Protein AF-A0A1C4YFS5-F1 (afdb_monomer)

pLDDT: mean 84.4, std 16.67, range [35.09, 98.31]

Foldseek 3Di:
DPDPCDDPFWHNPCCCGDTDGPQADADEDAQELADPDQDPPDPSRGYNDTDGQDPCCCVVPVVVVCVVSRHPHYHYHHNDSVPHPCSPPDD

Structure (mmCIF, N/CA/C/O backbone):
data_AF-A0A1C4YFS5-F1
#
_entry.id   AF-A0A1C4YFS5-F1
#
loop_
_atom_site.group_PDB
_atom_site.id
_atom_site.type_symbol
_atom_site.label_atom_id
_atom_site.label_alt_id
_atom_site.label_comp_id
_atom_site.label_asym_id
_atom_site.label_entity_id
_atom_site.label_seq_id
_atom_site.pdbx_PDB_ins_code
_atom_site.Cartn_x
_atom_site.Cartn_y
_atom_site.Cartn_z
_atom_site.occupancy
_atom_site.B_iso_or_equiv
_atom_site.auth_seq_id
_atom_site.auth_comp_id
_atom_site.auth_asym_id
_atom_site.auth_atom_id
_atom_site.pdbx_PDB_model_num
ATOM 1 N N . MET A 1 1 ? -33.833 -15.188 -4.311 1.00 40.00 1 MET A N 1
ATOM 2 C CA . MET A 1 1 ? -33.745 -14.516 -2.993 1.00 40.00 1 MET A CA 1
ATOM 3 C C . MET A 1 1 ? -32.690 -13.422 -3.062 1.00 40.00 1 MET A C 1
ATOM 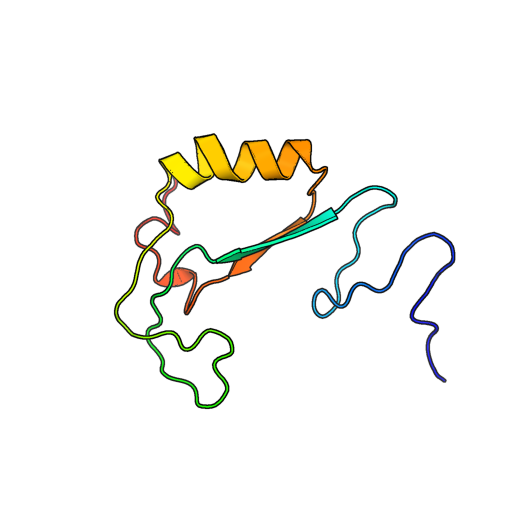5 O O . MET A 1 1 ? -31.506 -13.720 -2.959 1.00 40.00 1 MET A O 1
ATOM 9 N N . SER A 1 2 ? -33.104 -12.174 -3.294 1.00 35.09 2 SER A N 1
ATOM 10 C CA . SER A 1 2 ? -32.203 -11.020 -3.208 1.00 35.09 2 SER A CA 1
ATOM 11 C C . SER A 1 2 ? -31.846 -10.813 -1.736 1.00 35.09 2 SER A C 1
ATOM 13 O O . SER A 1 2 ? -32.689 -10.387 -0.947 1.00 35.09 2 SER A O 1
ATOM 15 N N . LYS A 1 3 ? -30.643 -11.230 -1.321 1.00 42.41 3 LYS A N 1
ATOM 16 C CA . LYS A 1 3 ? -30.149 -10.936 0.028 1.00 42.41 3 LYS A CA 1
ATOM 17 C C . LYS A 1 3 ? -30.026 -9.417 0.138 1.00 42.41 3 LYS A C 1
ATOM 19 O O . LYS A 1 3 ? -29.309 -8.811 -0.655 1.00 42.41 3 LYS A O 1
ATOM 24 N N . ARG A 1 4 ? -30.752 -8.814 1.087 1.00 43.19 4 ARG A N 1
ATOM 25 C CA . ARG A 1 4 ? -30.667 -7.379 1.389 1.00 43.19 4 ARG A CA 1
ATOM 26 C C . ARG A 1 4 ? -29.202 -7.021 1.628 1.00 43.19 4 ARG A C 1
ATOM 28 O O . ARG A 1 4 ? -28.569 -7.540 2.539 1.00 43.19 4 ARG A O 1
ATOM 35 N N . LEU A 1 5 ? -28.692 -6.143 0.775 1.00 49.03 5 LEU A N 1
ATOM 36 C CA . LEU A 1 5 ? -27.354 -5.569 0.854 1.00 49.03 5 LEU A CA 1
ATOM 37 C C . LEU A 1 5 ? -27.213 -4.617 2.066 1.00 49.03 5 LEU A C 1
ATOM 39 O O . LEU A 1 5 ? -26.115 -4.308 2.501 1.00 49.03 5 LEU A O 1
ATOM 43 N N . VAL A 1 6 ? -28.317 -4.208 2.686 1.00 49.91 6 VAL A N 1
ATOM 44 C CA . VAL A 1 6 ? -28.320 -3.316 3.848 1.00 49.91 6 VAL A CA 1
ATOM 45 C C . VAL A 1 6 ? -28.940 -4.055 5.029 1.00 49.91 6 VAL A C 1
ATOM 47 O O . VAL A 1 6 ? -30.115 -4.427 4.978 1.00 49.91 6 VAL A O 1
ATOM 50 N N . VAL A 1 7 ? -28.144 -4.281 6.072 1.00 55.50 7 VAL A N 1
ATOM 51 C CA . VAL A 1 7 ? -28.643 -4.591 7.419 1.00 55.50 7 VAL A CA 1
ATOM 52 C C . VAL A 1 7 ? -28.622 -3.262 8.168 1.00 55.50 7 VAL A C 1
ATOM 54 O O . VAL A 1 7 ? -27.672 -2.508 7.99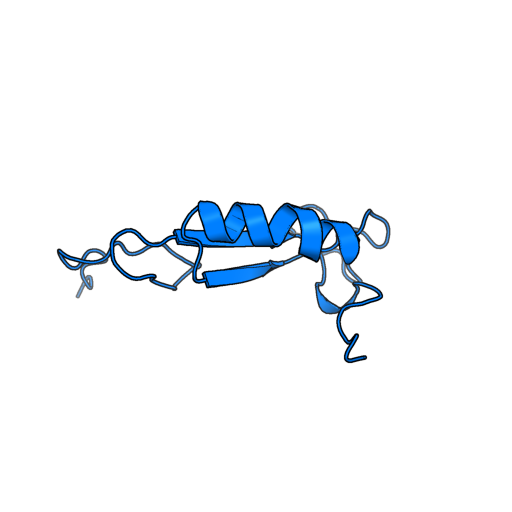6 1.00 55.50 7 VAL A O 1
ATOM 57 N N . GLU A 1 8 ? -29.656 -2.939 8.942 1.00 54.62 8 GLU A N 1
ATOM 58 C CA . GLU A 1 8 ? -29.931 -1.590 9.489 1.00 54.62 8 GLU A CA 1
ATOM 59 C C . GLU A 1 8 ? -28.786 -0.938 10.293 1.00 54.62 8 GLU A C 1
ATOM 61 O O . GLU A 1 8 ? -28.836 0.256 10.560 1.00 54.62 8 GLU A O 1
ATOM 66 N N . THR A 1 9 ? -27.733 -1.686 10.627 1.00 58.97 9 THR A N 1
ATOM 67 C CA . THR A 1 9 ? -26.545 -1.207 11.346 1.00 58.97 9 THR A CA 1
ATOM 68 C C . THR A 1 9 ? -25.258 -1.169 10.509 1.00 58.97 9 THR A C 1
ATOM 70 O O . THR A 1 9 ? -24.265 -0.636 10.985 1.00 58.97 9 THR A O 1
ATOM 73 N N . HIS A 1 10 ? -25.231 -1.734 9.291 1.00 57.88 10 HIS A N 1
ATOM 74 C CA . HIS A 1 10 ? -24.024 -1.845 8.457 1.00 57.88 10 HIS A CA 1
ATOM 75 C C . HIS A 1 10 ? -24.351 -1.758 6.954 1.00 57.88 10 HIS A C 1
ATOM 77 O O . HIS A 1 10 ? -25.127 -2.550 6.410 1.00 57.88 10 HIS A O 1
ATOM 83 N N . ALA A 1 11 ? -23.704 -0.828 6.246 1.00 54.38 11 ALA A N 1
ATOM 84 C CA . ALA A 1 11 ? -23.832 -0.694 4.796 1.00 54.38 11 ALA A CA 1
ATOM 85 C C . ALA A 1 11 ? -23.003 -1.760 4.058 1.00 54.38 11 ALA A C 1
ATOM 87 O O . ALA A 1 11 ? -21.813 -1.934 4.342 1.00 54.38 11 ALA A O 1
ATOM 88 N N . SER A 1 12 ? -23.574 -2.415 3.036 1.00 52.53 12 SER A N 1
ATOM 89 C CA . SER A 1 12 ? -22.787 -3.145 2.033 1.00 52.53 12 SER A CA 1
ATOM 90 C C . SER A 1 12 ? -21.914 -2.167 1.259 1.00 52.53 12 SER A C 1
ATOM 92 O O . SER A 1 12 ? -22.256 -1.686 0.177 1.00 52.53 12 SER A O 1
ATOM 94 N N . SER A 1 13 ? -20.744 -1.882 1.795 1.00 52.72 13 SER A N 1
ATOM 95 C CA . SER A 1 13 ? -19.686 -1.303 1.002 1.00 52.72 13 SER A CA 1
ATOM 96 C C . SER A 1 13 ? -19.075 -2.471 0.244 1.00 52.72 13 SER A C 1
ATOM 98 O O . SER A 1 13 ? -18.395 -3.323 0.811 1.00 52.72 13 SER A O 1
ATOM 100 N N . CYS A 1 14 ? -19.333 -2.577 -1.053 1.00 54.88 14 CYS A N 1
ATOM 101 C CA . CYS A 1 14 ? -18.546 -3.478 -1.881 1.00 54.88 14 CYS A CA 1
ATOM 102 C C . CYS A 1 14 ? -17.047 -3.132 -1.599 1.00 54.88 14 CYS A C 1
ATOM 104 O O . CYS A 1 14 ? -16.631 -2.056 -2.002 1.00 54.88 14 CYS A O 1
ATOM 106 N N . TYR A 1 15 ? -16.281 -3.944 -0.800 1.00 59.22 15 TYR A N 1
ATOM 107 C CA . TYR A 1 15 ? -14.772 -3.996 -0.683 1.00 59.22 15 TYR A CA 1
ATOM 108 C C . TYR A 1 15 ? -14.244 -3.472 -1.970 1.00 59.22 15 TYR A C 1
ATOM 110 O O . TYR A 1 15 ? -13.427 -2.567 -1.957 1.00 59.22 15 TYR A O 1
ATOM 118 N N . PHE A 1 16 ? -14.612 -4.117 -3.067 1.00 61.41 16 PHE A N 1
ATOM 119 C CA . PHE A 1 16 ? -15.573 -5.225 -3.409 1.00 61.41 16 PHE A CA 1
ATOM 120 C C . PHE A 1 16 ? -15.898 -6.509 -2.488 1.00 61.41 16 PHE A C 1
ATOM 122 O O . PHE A 1 16 ? -15.397 -7.585 -2.778 1.00 61.41 16 PHE A O 1
ATOM 129 N N . ARG A 1 17 ? -16.760 -6.440 -1.419 1.00 67.12 17 ARG A N 1
ATOM 130 C CA . ARG A 1 17 ? -17.196 -7.339 -0.266 1.00 67.12 17 ARG A CA 1
ATOM 131 C C . ARG A 1 17 ? -16.806 -7.157 1.265 1.00 67.12 17 ARG A C 1
ATOM 133 O O . ARG A 1 17 ? -17.134 -8.068 2.019 1.00 67.12 17 ARG A O 1
ATOM 140 N N . THR A 1 18 ? -16.149 -6.094 1.785 1.00 69.00 18 THR A N 1
ATOM 141 C CA . THR A 1 18 ? -15.882 -5.977 3.254 1.00 69.00 18 THR A CA 1
ATOM 142 C C . THR A 1 18 ? -16.748 -4.946 3.872 1.00 69.00 18 THR A C 1
ATOM 144 O O . THR A 1 18 ? -16.871 -3.851 3.332 1.00 69.00 18 THR A O 1
ATOM 147 N N . SER A 1 19 ? -17.145 -5.255 5.092 1.00 76.19 19 SER A N 1
ATOM 148 C CA . SER A 1 19 ? -17.702 -4.294 6.015 1.00 76.19 19 SER A CA 1
ATOM 149 C C . SER A 1 19 ? -16.647 -3.800 7.009 1.00 76.19 19 SER A C 1
ATOM 151 O O . SER A 1 19 ? -15.566 -4.382 7.171 1.00 76.19 19 SER A O 1
ATOM 153 N N . VAL A 1 20 ? -16.996 -2.689 7.635 1.00 80.50 20 VAL A N 1
ATOM 154 C CA . VAL A 1 20 ? -16.389 -2.107 8.833 1.00 80.50 20 VAL A CA 1
ATOM 155 C C . VAL A 1 20 ? -17.536 -1.785 9.783 1.00 80.50 20 VAL A C 1
ATOM 157 O O . VAL A 1 20 ? -18.673 -1.686 9.308 1.00 80.50 20 VAL A O 1
ATOM 160 N N . ASP A 1 21 ? -17.246 -1.647 11.070 1.00 82.06 21 ASP A N 1
ATOM 16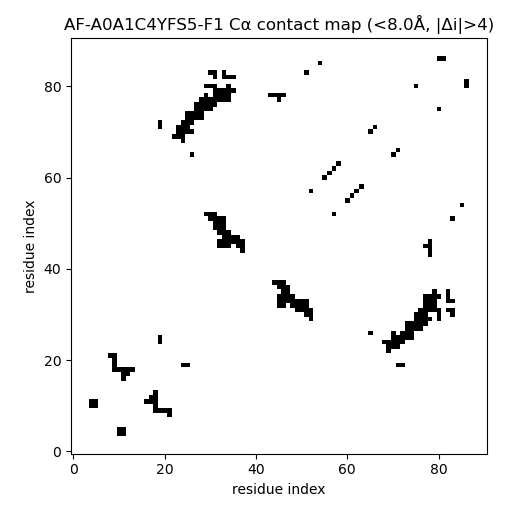1 C CA . ASP A 1 21 ? -18.265 -1.346 12.074 1.00 82.06 21 ASP A CA 1
ATOM 162 C C . ASP A 1 21 ? -18.834 0.076 11.894 1.00 82.06 21 ASP A C 1
ATOM 164 O O . ASP A 1 21 ? -18.286 0.901 11.150 1.00 82.06 21 ASP A O 1
ATOM 168 N N . ASP A 1 22 ? -19.957 0.378 12.553 1.00 80.50 22 ASP A N 1
ATOM 169 C CA . ASP A 1 22 ? -20.585 1.700 12.461 1.00 80.50 22 ASP A CA 1
ATOM 170 C C . ASP A 1 22 ? -19.636 2.837 12.894 1.00 80.50 22 ASP A C 1
ATOM 172 O O . ASP A 1 22 ? -18.894 2.762 13.877 1.00 80.50 22 ASP A O 1
ATOM 176 N N . GLY A 1 23 ? -19.645 3.922 12.120 1.00 82.31 23 GLY A N 1
ATOM 177 C CA . GLY A 1 23 ? -18.742 5.059 12.295 1.00 82.31 23 GLY A CA 1
ATOM 178 C C . GLY A 1 23 ? -17.276 4.808 11.907 1.00 82.31 23 GLY A C 1
ATOM 179 O O . GLY A 1 23 ? -16.475 5.747 11.982 1.00 82.31 23 GLY A O 1
ATOM 180 N N . GLU A 1 24 ? -16.905 3.602 11.476 1.00 86.94 24 GLU A N 1
ATOM 181 C CA . GLU A 1 24 ? -15.570 3.287 10.965 1.00 86.94 24 GLU A CA 1
ATOM 182 C 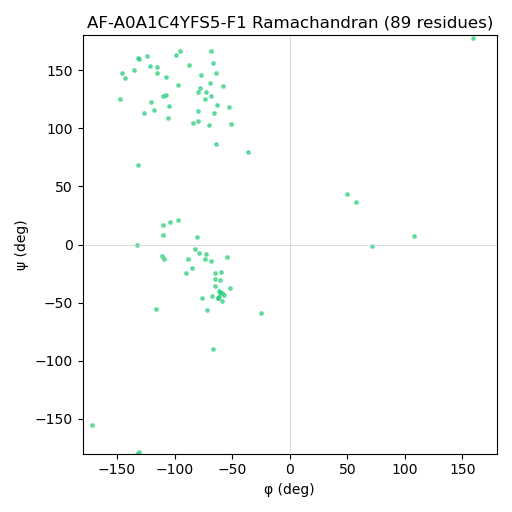C . GLU A 1 24 ? -15.491 3.362 9.437 1.00 86.94 24 GLU A C 1
ATOM 184 O O . GLU A 1 24 ? -16.489 3.457 8.718 1.00 86.94 24 GLU A O 1
ATOM 189 N N . ARG A 1 25 ? -14.262 3.366 8.914 1.00 87.50 25 ARG A N 1
ATOM 190 C CA . ARG A 1 25 ? -13.989 3.509 7.483 1.00 87.50 25 ARG A CA 1
ATOM 191 C C . ARG A 1 25 ? -13.000 2.464 6.990 1.00 87.50 25 ARG A C 1
ATOM 193 O O . ARG A 1 25 ? -12.205 1.900 7.740 1.00 87.50 25 ARG A O 1
ATOM 200 N N . LYS A 1 26 ? -13.008 2.260 5.677 1.00 89.38 26 LYS A N 1
ATOM 201 C CA . LYS A 1 26 ? -11.986 1.494 4.962 1.00 89.38 26 LYS A CA 1
ATOM 202 C C . LYS A 1 26 ? -11.313 2.350 3.898 1.00 89.38 26 LYS A C 1
ATOM 204 O O . LYS A 1 26 ? -11.936 3.276 3.382 1.00 89.38 26 LYS A O 1
ATOM 209 N N . ALA A 1 27 ? -10.071 2.025 3.563 1.00 91.56 27 ALA A N 1
ATOM 210 C CA . ALA A 1 27 ? -9.303 2.716 2.533 1.00 91.56 27 ALA A CA 1
ATOM 211 C C . ALA A 1 27 ? -8.576 1.728 1.616 1.00 91.56 27 ALA A C 1
ATOM 213 O O . ALA A 1 27 ? -8.190 0.636 2.038 1.00 91.56 27 ALA A O 1
ATOM 214 N N . LEU A 1 28 ? -8.379 2.141 0.366 1.00 90.94 28 LEU A N 1
ATOM 215 C CA . LEU A 1 28 ? -7.462 1.515 -0.579 1.00 90.94 28 LEU A CA 1
ATOM 216 C C . LEU A 1 28 ? -6.271 2.459 -0.724 1.00 90.94 28 LEU A C 1
ATOM 218 O O . LEU A 1 28 ? -6.465 3.649 -0.968 1.00 90.94 28 LEU A O 1
ATOM 222 N N . VAL A 1 29 ? -5.059 1.942 -0.557 1.00 93.69 29 VAL A N 1
ATOM 223 C CA . VAL A 1 29 ? -3.832 2.718 -0.763 1.00 93.69 29 VAL A CA 1
ATOM 224 C C . VAL A 1 29 ? -3.013 2.037 -1.837 1.00 93.69 29 VAL A C 1
ATOM 226 O O . VAL A 1 29 ? -2.692 0.856 -1.729 1.00 93.69 29 VAL A O 1
ATOM 229 N N . GLN A 1 30 ? -2.708 2.779 -2.893 1.00 94.31 30 GLN A N 1
ATOM 230 C CA . GLN A 1 30 ? -1.827 2.331 -3.957 1.00 94.31 30 GLN A CA 1
ATOM 231 C C . GLN A 1 30 ? -0.382 2.597 -3.538 1.00 94.31 30 GLN A C 1
ATOM 233 O O . GLN A 1 30 ? 0.048 3.745 -3.547 1.00 94.31 30 GLN A O 1
ATOM 238 N N . ILE A 1 31 ? 0.354 1.557 -3.145 1.00 96.12 31 ILE A N 1
ATOM 239 C CA . ILE A 1 31 ? 1.725 1.711 -2.626 1.00 96.12 31 ILE A CA 1
ATOM 240 C C . ILE A 1 31 ? 2.780 1.771 -3.733 1.00 96.12 31 ILE A C 1
ATOM 242 O O . ILE A 1 31 ? 3.869 2.282 -3.513 1.00 96.12 31 ILE A O 1
ATOM 246 N N . THR A 1 32 ? 2.456 1.285 -4.930 1.00 95.56 32 THR A N 1
ATOM 247 C CA . THR A 1 32 ? 3.333 1.337 -6.105 1.00 95.56 32 THR A CA 1
ATOM 248 C C . THR A 1 32 ? 2.520 1.527 -7.377 1.00 95.56 32 THR A C 1
ATOM 250 O O . THR A 1 32 ? 1.393 1.046 -7.494 1.00 95.56 32 THR A O 1
ATOM 253 N N . GLN A 1 33 ? 3.069 2.223 -8.363 1.00 94.88 33 GLN A N 1
ATOM 254 C CA . GLN A 1 33 ? 2.516 2.271 -9.720 1.00 94.88 33 GLN A CA 1
ATOM 255 C C . GLN A 1 33 ? 3.036 1.141 -10.615 1.00 94.88 33 GLN A C 1
ATOM 257 O O . GLN A 1 33 ? 2.472 0.911 -11.688 1.00 94.88 33 GLN A O 1
ATOM 262 N N . ARG A 1 34 ? 4.081 0.426 -10.179 1.00 95.56 34 ARG A N 1
ATOM 263 C CA . ARG A 1 34 ? 4.700 -0.627 -10.977 1.00 95.56 34 ARG A CA 1
ATOM 264 C C . ARG A 1 34 ? 3.882 -1.911 -10.965 1.00 95.56 34 ARG A C 1
ATOM 266 O O . ARG A 1 34 ? 3.276 -2.283 -9.963 1.00 95.56 34 ARG A O 1
ATOM 273 N N . CYS A 1 35 ? 3.904 -2.604 -12.094 1.00 95.81 35 CYS A N 1
ATOM 274 C CA . CYS A 1 35 ? 3.346 -3.929 -12.294 1.00 95.81 35 CYS A CA 1
ATOM 275 C C . CYS A 1 35 ? 4.257 -4.723 -13.233 1.00 95.81 35 CYS A C 1
ATOM 277 O O . CYS A 1 35 ? 4.799 -4.184 -14.198 1.00 95.81 35 CYS A O 1
ATOM 279 N N . ASN A 1 36 ? 4.400 -6.018 -12.974 1.00 94.06 36 ASN A N 1
ATOM 280 C CA . ASN A 1 36 ? 5.088 -6.955 -13.862 1.00 94.06 36 ASN A CA 1
ATOM 281 C C . ASN A 1 36 ? 4.220 -7.405 -15.055 1.00 94.06 36 ASN A C 1
ATOM 283 O O . ASN A 1 36 ? 4.719 -8.092 -15.943 1.00 94.06 36 ASN A O 1
ATOM 287 N N . LEU A 1 37 ? 2.936 -7.032 -15.082 1.00 93.56 37 LEU A N 1
ATOM 288 C CA . LEU A 1 37 ? 1.969 -7.377 -16.126 1.00 93.56 37 LEU A CA 1
ATOM 289 C C . LEU A 1 37 ? 1.328 -6.122 -16.739 1.00 93.56 37 LEU A C 1
ATOM 291 O O . LEU A 1 37 ? 1.335 -5.047 -16.145 1.00 93.56 37 LEU A O 1
ATOM 295 N N . HIS A 1 38 ? 0.721 -6.280 -17.920 1.00 92.12 38 HIS A N 1
ATOM 296 C CA . HIS A 1 38 ? 0.027 -5.211 -18.649 1.00 92.12 38 HIS A CA 1
ATOM 297 C C . HIS A 1 38 ? -1.364 -5.678 -19.116 1.00 92.12 38 HIS A C 1
ATOM 299 O O . HIS A 1 38 ? -1.619 -5.928 -20.296 1.00 92.12 38 HIS A O 1
ATOM 305 N N . CYS A 1 39 ? -2.259 -5.885 -18.149 1.00 93.25 39 CYS A N 1
ATOM 306 C CA . CYS A 1 39 ? -3.588 -6.454 -18.372 1.00 93.25 39 CYS A CA 1
ATOM 307 C C . CYS A 1 39 ? -4.512 -5.492 -19.141 1.00 93.25 39 CYS A C 1
ATOM 309 O O . CYS A 1 39 ? -4.606 -4.318 -18.793 1.00 93.25 39 CYS A O 1
ATOM 311 N N . ALA A 1 40 ? -5.299 -6.007 -20.093 1.00 94.12 40 ALA A N 1
ATOM 312 C CA . ALA A 1 40 ? -6.250 -5.208 -20.883 1.00 94.12 40 ALA A CA 1
ATOM 313 C C . ALA A 1 40 ? -7.333 -4.491 -20.046 1.00 94.12 40 ALA A C 1
ATOM 315 O O . ALA A 1 40 ? -7.881 -3.481 -20.469 1.00 94.12 40 ALA A O 1
ATOM 316 N N . HIS A 1 41 ? -7.628 -5.004 -18.849 1.00 92.19 41 HIS A N 1
ATOM 317 C CA . HIS A 1 41 ? -8.643 -4.471 -17.934 1.00 92.19 41 HIS A CA 1
ATOM 318 C C . HIS A 1 41 ? -8.024 -3.702 -16.752 1.00 92.19 41 HIS A C 1
ATOM 320 O O . HIS A 1 41 ? -8.653 -3.583 -15.700 1.00 92.19 41 HIS A O 1
ATOM 326 N N . CYS A 1 42 ? -6.765 -3.257 -16.862 1.00 90.44 42 CYS A N 1
ATOM 327 C CA . CYS A 1 42 ? -6.081 -2.588 -15.759 1.00 90.44 42 CYS A CA 1
ATOM 328 C C . CYS A 1 42 ? -6.753 -1.246 -15.434 1.00 90.44 42 CYS A C 1
ATOM 330 O O . CYS A 1 42 ? -6.697 -0.308 -16.222 1.00 90.44 42 CYS A O 1
ATOM 332 N N . PHE A 1 43 ? -7.357 -1.146 -14.248 1.00 84.81 43 PHE A N 1
ATOM 333 C CA . PHE A 1 43 ? -8.084 0.051 -13.814 1.00 84.81 43 PHE A CA 1
ATOM 334 C C . PHE A 1 43 ? -7.188 1.292 -13.647 1.00 84.81 43 PHE A C 1
ATOM 336 O O . PHE A 1 43 ? -7.652 2.412 -13.831 1.00 84.81 43 PHE A O 1
ATOM 343 N N . VAL A 1 44 ? -5.909 1.097 -13.310 1.00 85.00 44 VAL A N 1
ATOM 344 C CA . VAL A 1 44 ? -4.933 2.172 -13.040 1.00 85.00 44 VAL A CA 1
ATOM 345 C C . VAL A 1 44 ? -3.853 2.296 -14.122 1.00 85.00 44 VAL A C 1
ATOM 347 O O . VAL A 1 44 ? -2.897 3.045 -13.942 1.00 85.00 44 VAL A O 1
ATOM 350 N N . SER A 1 45 ? -3.989 1.565 -15.236 1.00 86.62 45 SER A N 1
ATOM 351 C CA . SER A 1 45 ? -3.039 1.569 -16.362 1.00 86.62 45 SER A CA 1
ATOM 352 C C . SER A 1 45 ? -1.573 1.381 -15.940 1.00 86.62 45 SER A C 1
ATOM 354 O O . SER A 1 45 ? -0.681 2.089 -16.407 1.00 86.62 45 SER A O 1
ATOM 356 N N . SER A 1 46 ? -1.319 0.447 -15.021 1.00 89.94 46 SER A N 1
ATOM 357 C CA . SER A 1 46 ? 0.025 0.194 -14.498 1.00 89.94 46 SER A CA 1
ATOM 358 C C . SER A 1 46 ? 0.990 -0.305 -15.565 1.00 89.94 46 SER A C 1
ATOM 360 O O . SER A 1 46 ? 0.628 -1.056 -16.470 1.00 89.94 46 SER A O 1
ATOM 362 N N . THR A 1 47 ? 2.255 0.072 -15.397 1.00 89.06 47 THR A N 1
ATOM 363 C CA . THR A 1 47 ? 3.357 -0.328 -16.276 1.00 89.06 47 THR A CA 1
ATOM 364 C C . THR A 1 47 ? 4.527 -0.851 -15.443 1.00 89.06 47 THR A C 1
ATOM 366 O O . THR A 1 47 ? 4.452 -0.896 -14.219 1.00 89.06 47 THR A O 1
ATOM 369 N N . HIS A 1 48 ? 5.633 -1.229 -16.078 1.00 91.94 48 HIS A N 1
ATOM 370 C CA . HIS A 1 48 ? 6.852 -1.653 -15.382 1.00 91.94 48 HIS A CA 1
ATOM 371 C C . HIS A 1 48 ? 7.617 -0.484 -14.731 1.00 91.94 48 HIS A C 1
ATOM 373 O O . HIS A 1 48 ? 8.510 -0.717 -13.919 1.00 91.94 48 HIS A O 1
ATOM 379 N N . VAL A 1 49 ? 7.266 0.764 -15.054 1.00 90.44 49 VAL A N 1
ATOM 380 C CA . VAL A 1 49 ? 7.829 1.983 -14.460 1.00 90.44 49 VAL A C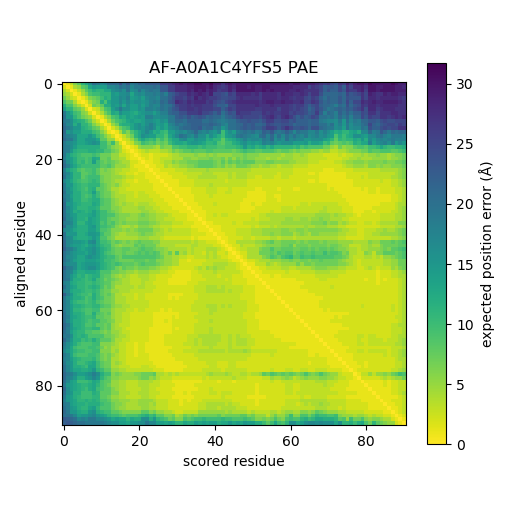A 1
ATOM 381 C C . VAL A 1 49 ? 6.764 2.752 -13.686 1.00 90.44 49 VAL A C 1
ATOM 383 O O . VAL A 1 49 ? 5.571 2.674 -13.979 1.00 90.44 49 VAL A O 1
ATOM 386 N N . GLY A 1 50 ? 7.197 3.504 -12.681 1.00 92.44 50 GLY A N 1
ATOM 387 C CA . GLY A 1 50 ? 6.303 4.320 -11.872 1.00 92.44 50 GLY A CA 1
ATOM 388 C C . GLY A 1 50 ? 6.900 4.675 -10.519 1.00 92.44 50 GLY A C 1
ATOM 389 O O . GLY A 1 50 ? 8.010 4.250 -10.189 1.00 92.44 50 GLY A O 1
ATOM 390 N N . ALA A 1 51 ? 6.144 5.457 -9.755 1.00 94.62 51 ALA A N 1
ATOM 391 C CA . ALA A 1 51 ? 6.507 5.870 -8.408 1.00 94.62 51 ALA A CA 1
ATOM 392 C C . ALA A 1 51 ? 6.051 4.860 -7.344 1.00 94.62 51 ALA A C 1
ATOM 394 O O . ALA A 1 51 ? 5.063 4.140 -7.520 1.00 94.62 51 ALA A O 1
ATOM 395 N N . ASP A 1 52 ? 6.765 4.875 -6.223 1.00 95.75 52 ASP A N 1
ATOM 396 C CA . ASP A 1 52 ? 6.443 4.150 -4.999 1.00 95.75 52 ASP A CA 1
ATOM 397 C C . ASP A 1 52 ? 6.154 5.146 -3.875 1.00 95.75 52 ASP A C 1
ATOM 399 O O . ASP A 1 52 ? 6.766 6.214 -3.817 1.00 95.75 52 ASP A O 1
ATOM 403 N N . ILE A 1 53 ? 5.253 4.784 -2.962 1.00 96.12 53 ILE A N 1
ATOM 404 C CA . ILE A 1 53 ? 5.145 5.473 -1.674 1.00 96.12 53 ILE A CA 1
ATOM 405 C C . ILE A 1 53 ? 6.348 5.049 -0.828 1.00 96.12 53 ILE A C 1
ATOM 407 O O . ILE A 1 53 ? 6.563 3.860 -0.610 1.00 96.12 53 ILE A O 1
ATOM 411 N N . THR A 1 54 ? 7.127 6.005 -0.323 1.00 96.06 54 THR A N 1
ATOM 412 C CA . THR A 1 54 ? 8.246 5.674 0.569 1.00 96.06 54 THR A CA 1
ATOM 413 C C . THR A 1 54 ? 7.738 5.098 1.895 1.00 96.06 54 THR A C 1
ATOM 415 O O . THR A 1 54 ? 6.605 5.354 2.312 1.00 96.06 54 THR A O 1
ATOM 418 N N . LEU A 1 55 ? 8.568 4.313 2.589 1.00 94.44 55 LEU A N 1
ATOM 419 C CA . LEU A 1 55 ? 8.193 3.821 3.918 1.00 94.44 55 LEU A CA 1
ATOM 420 C C . LEU A 1 55 ? 7.964 4.969 4.903 1.00 94.44 55 LEU A C 1
ATOM 422 O O . LEU A 1 55 ? 6.987 4.927 5.647 1.00 94.44 55 LEU A O 1
ATOM 426 N N . ASP A 1 56 ? 8.808 5.997 4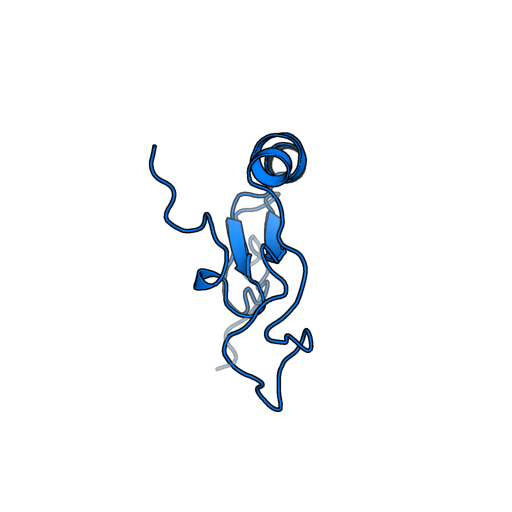.853 1.00 96.00 56 ASP A N 1
ATOM 427 C CA . ASP A 1 56 ? 8.693 7.174 5.713 1.00 96.00 56 ASP A CA 1
ATOM 428 C C . ASP A 1 56 ? 7.373 7.910 5.441 1.00 96.00 56 ASP A C 1
ATOM 430 O O . ASP A 1 56 ? 6.602 8.158 6.363 1.00 96.00 56 ASP A O 1
ATOM 434 N N . ASP A 1 57 ? 7.004 8.139 4.175 1.00 97.44 57 ASP A N 1
ATOM 435 C CA . ASP A 1 57 ? 5.705 8.742 3.842 1.00 97.44 57 ASP A CA 1
ATOM 436 C C . ASP A 1 57 ? 4.530 7.881 4.320 1.00 97.44 57 ASP A C 1
ATOM 438 O O . ASP A 1 57 ? 3.519 8.398 4.817 1.00 97.44 57 ASP A O 1
ATOM 442 N N . MET A 1 58 ? 4.643 6.557 4.182 1.00 95.75 58 MET A N 1
ATOM 443 C CA . MET A 1 58 ? 3.610 5.639 4.645 1.00 95.75 58 MET A CA 1
ATOM 444 C C . MET A 1 58 ? 3.429 5.730 6.168 1.00 95.75 58 MET A C 1
ATOM 446 O O . MET A 1 58 ? 2.294 5.831 6.645 1.00 95.75 58 MET A O 1
ATOM 450 N N . VAL A 1 59 ? 4.527 5.725 6.926 1.00 95.38 59 VAL A N 1
ATOM 451 C CA . VAL A 1 59 ? 4.535 5.710 8.397 1.00 95.38 59 VAL A CA 1
ATOM 452 C C . VAL A 1 59 ? 4.207 7.077 8.992 1.00 95.38 59 VAL A C 1
ATOM 454 O O . VAL A 1 59 ? 3.354 7.157 9.878 1.00 95.38 59 VAL A O 1
ATOM 457 N N . ASP A 1 60 ? 4.815 8.142 8.481 1.00 97.94 60 ASP A N 1
ATOM 458 C CA . ASP A 1 60 ? 4.760 9.475 9.084 1.00 97.94 60 ASP A CA 1
ATOM 459 C C . ASP A 1 60 ? 3.589 10.309 8.562 1.00 97.94 60 ASP A C 1
ATOM 461 O O . ASP A 1 60 ? 3.081 11.195 9.256 1.00 97.94 60 ASP A O 1
ATOM 465 N N . THR A 1 61 ? 3.097 10.009 7.355 1.00 98.12 61 THR A N 1
ATOM 466 C CA . THR A 1 61 ? 2.038 10.802 6.718 1.00 98.12 61 THR A CA 1
ATOM 467 C C . THR A 1 61 ? 0.753 10.014 6.504 1.00 98.12 61 THR A C 1
ATOM 469 O O . THR A 1 61 ? -0.318 10.446 6.952 1.00 98.12 61 THR A O 1
ATOM 472 N N . VAL A 1 62 ? 0.812 8.870 5.820 1.00 97.62 62 VAL A N 1
ATOM 473 C CA . VAL A 1 62 ? -0.396 8.147 5.394 1.00 97.62 62 VAL A CA 1
ATOM 474 C C . VAL A 1 62 ? -1.096 7.489 6.582 1.00 97.62 62 VAL A C 1
ATOM 476 O O . VAL A 1 62 ? -2.267 7.785 6.841 1.00 97.62 62 VAL A O 1
ATOM 479 N N . LEU A 1 63 ? -0.398 6.645 7.347 1.00 97.12 63 LEU A N 1
ATOM 480 C CA . LEU A 1 63 ? -0.987 5.927 8.483 1.00 97.12 63 LEU A CA 1
ATOM 481 C C . LEU A 1 63 ? -1.605 6.866 9.540 1.00 97.12 63 LEU A C 1
ATOM 483 O O . LEU A 1 63 ? -2.738 6.603 9.960 1.00 97.12 63 LEU A O 1
ATOM 487 N N . PRO A 1 64 ? -0.975 7.988 9.946 1.00 98.25 64 PRO A N 1
ATOM 488 C CA . PRO A 1 64 ? -1.572 8.911 10.910 1.00 98.25 64 PRO A CA 1
ATOM 489 C C . PRO A 1 64 ? -2.840 9.588 10.384 1.00 98.25 64 PRO A C 1
ATOM 491 O O . PRO A 1 64 ? -3.789 9.809 11.140 1.00 98.25 64 PRO A O 1
ATOM 494 N N . ARG A 1 65 ? -2.901 9.908 9.084 1.00 98.31 65 ARG A N 1
ATOM 495 C CA . ARG A 1 65 ? -4.106 10.478 8.455 1.00 98.31 65 ARG A CA 1
ATOM 496 C C . ARG A 1 65 ? -5.245 9.464 8.407 1.00 98.31 65 ARG A C 1
ATOM 498 O O . ARG A 1 65 ? -6.367 9.809 8.772 1.00 98.31 65 ARG A O 1
ATOM 505 N N . LEU A 1 66 ? -4.955 8.221 8.028 1.00 97.62 66 LEU A N 1
ATOM 506 C CA . LEU A 1 66 ? -5.942 7.139 8.003 1.00 97.62 66 LEU A CA 1
ATOM 507 C C . LEU A 1 66 ? -6.504 6.855 9.403 1.00 97.62 66 LEU A C 1
ATOM 509 O O . LEU A 1 66 ? -7.721 6.773 9.570 1.00 97.62 66 LEU A O 1
ATOM 513 N N . ARG A 1 67 ? -5.640 6.805 10.425 1.00 97.25 67 ARG A N 1
ATOM 514 C CA . ARG A 1 67 ? -6.057 6.640 11.827 1.00 97.25 67 ARG A CA 1
ATOM 515 C C . ARG A 1 67 ? -6.987 7.761 12.287 1.00 97.25 67 ARG A C 1
ATOM 517 O O . ARG A 1 67 ? -8.061 7.477 12.810 1.00 97.25 67 ARG A O 1
ATOM 524 N N . ARG A 1 68 ? -6.633 9.029 12.036 1.00 97.81 68 ARG A N 1
ATOM 525 C CA . ARG A 1 68 ? -7.500 10.181 12.366 1.00 97.81 68 ARG A CA 1
ATOM 526 C C . ARG A 1 68 ? -8.848 10.135 11.646 1.00 97.81 68 ARG A C 1
ATOM 528 O O . ARG A 1 68 ? -9.845 10.591 12.192 1.00 97.81 68 ARG A O 1
ATOM 535 N N . ALA A 1 69 ? -8.891 9.555 10.449 1.00 96.25 69 ALA A N 1
ATOM 536 C CA . ALA A 1 69 ? -10.118 9.353 9.687 1.00 96.25 69 ALA A CA 1
ATOM 537 C C . ALA A 1 69 ? -10.938 8.122 10.130 1.00 96.25 69 ALA A C 1
ATOM 539 O O . ALA A 1 69 ? -11.927 7.799 9.472 1.00 96.25 69 ALA A O 1
ATOM 540 N N . ARG A 1 70 ? -10.558 7.440 11.224 1.00 95.25 70 ARG A N 1
ATOM 541 C CA . ARG A 1 70 ? -11.188 6.199 11.712 1.00 95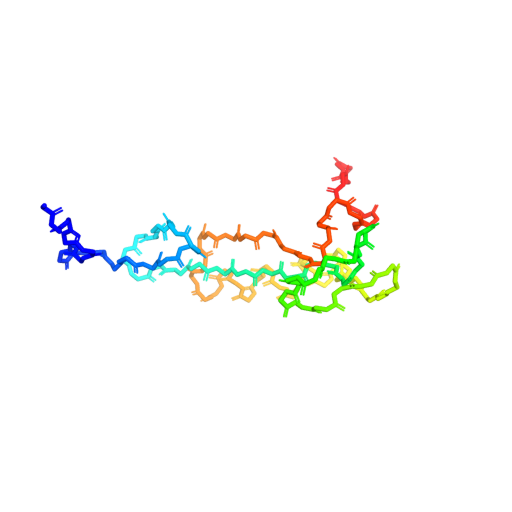.25 70 ARG A CA 1
ATOM 542 C C . ARG A 1 70 ? -11.170 5.073 10.672 1.00 95.25 70 ARG A C 1
ATOM 544 O O . ARG A 1 70 ? -12.123 4.307 10.557 1.00 95.25 70 ARG A O 1
ATOM 551 N N . VAL A 1 71 ? -10.095 4.985 9.886 1.00 94.38 71 VAL A N 1
ATOM 552 C CA . VAL A 1 71 ? -9.886 3.858 8.973 1.00 94.38 71 VAL A CA 1
ATOM 553 C C . VAL A 1 71 ? -9.347 2.670 9.761 1.00 94.38 71 VAL A C 1
ATOM 555 O O . VAL A 1 71 ? -8.224 2.716 10.258 1.00 94.38 71 VAL A O 1
ATOM 558 N N . THR A 1 72 ? -10.131 1.600 9.837 1.00 92.12 72 THR A N 1
ATOM 559 C CA . THR A 1 72 ? -9.779 0.357 10.548 1.00 92.12 72 THR A CA 1
ATOM 560 C C . THR A 1 72 ? -9.497 -0.802 9.604 1.00 92.12 72 THR A C 1
ATOM 562 O O . THR A 1 72 ? -8.913 -1.811 9.995 1.00 92.12 72 THR A O 1
ATOM 565 N N . ARG A 1 73 ? -9.838 -0.640 8.322 1.00 90.69 73 ARG A N 1
ATOM 566 C CA . ARG A 1 73 ? -9.555 -1.621 7.279 1.00 90.69 73 ARG A CA 1
ATOM 567 C C . ARG A 1 73 ? -8.817 -0.985 6.110 1.00 90.69 73 ARG A C 1
ATOM 569 O O . ARG A 1 73 ? -9.377 -0.184 5.364 1.00 90.69 73 ARG A O 1
ATOM 576 N N . LEU A 1 74 ? -7.566 -1.385 5.925 1.00 91.50 74 LEU A N 1
ATOM 577 C CA . LEU A 1 74 ? -6.711 -0.919 4.841 1.00 91.50 74 LEU A CA 1
ATOM 578 C C . LEU A 1 74 ? -6.482 -2.047 3.833 1.00 91.50 74 LEU A C 1
ATOM 580 O O . LEU A 1 74 ? -6.087 -3.145 4.207 1.00 91.50 74 LEU A O 1
ATOM 584 N N . THR A 1 75 ? -6.735 -1.772 2.557 1.00 91.88 75 THR A N 1
ATOM 585 C CA . THR A 1 75 ? -6.356 -2.651 1.445 1.00 91.88 75 THR A CA 1
ATOM 586 C C . THR A 1 75 ? -5.150 -2.041 0.747 1.00 91.88 75 THR A C 1
ATOM 588 O O . THR A 1 75 ? -5.233 -0.921 0.240 1.00 91.88 75 THR A O 1
ATOM 591 N N . LEU A 1 76 ? -4.034 -2.768 0.730 1.00 92.75 76 LEU A N 1
ATOM 592 C CA . LEU A 1 76 ? -2.876 -2.385 -0.068 1.00 92.75 76 LEU A CA 1
ATOM 593 C C . LEU A 1 76 ? -3.121 -2.789 -1.519 1.00 92.75 76 LEU A C 1
ATOM 595 O O . LEU A 1 76 ? -3.543 -3.905 -1.812 1.00 92.75 76 LEU A O 1
ATOM 599 N N . THR A 1 77 ? -2.887 -1.841 -2.410 1.00 92.12 7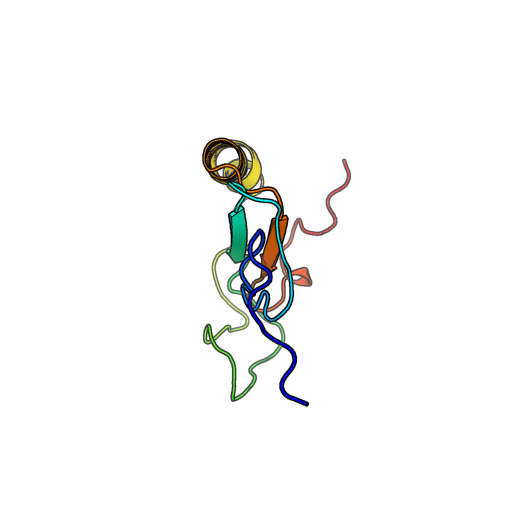7 THR A N 1
ATOM 600 C CA . THR A 1 77 ? -3.071 -1.969 -3.854 1.00 92.12 77 THR A CA 1
ATOM 601 C C . THR A 1 77 ? -1.834 -1.422 -4.557 1.00 92.12 77 THR A C 1
ATOM 603 O O . THR A 1 77 ? -0.892 -0.962 -3.913 1.00 92.12 77 THR A O 1
ATOM 606 N N . GLY A 1 78 ? -1.815 -1.453 -5.880 1.00 90.69 78 GLY A N 1
ATOM 607 C CA . GLY A 1 78 ? -0.670 -1.019 -6.659 1.00 90.69 78 GLY A CA 1
ATOM 608 C C . GLY A 1 78 ? -1.011 -0.975 -8.140 1.00 90.69 78 GLY A C 1
ATOM 609 O O . GLY A 1 78 ? -2.184 -0.949 -8.515 1.00 90.69 78 GLY A O 1
ATOM 610 N N . GLY A 1 79 ? 0.029 -1.103 -8.958 1.00 92.62 79 GLY A N 1
ATOM 611 C CA . GLY A 1 79 ? -0.025 -2.132 -9.986 1.00 92.62 79 GLY A CA 1
ATOM 612 C C . GLY A 1 79 ? -0.013 -3.507 -9.322 1.00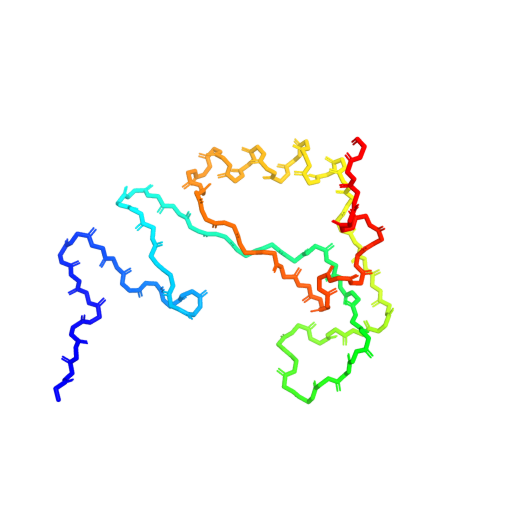 92.62 79 GLY A C 1
ATOM 613 O O . GLY A 1 79 ? -1.062 -4.006 -8.927 1.00 92.62 79 GLY A O 1
ATOM 614 N N . GLU A 1 80 ? 1.179 -4.060 -9.109 1.00 95.06 80 GLU A N 1
ATOM 615 C CA . GLU A 1 80 ? 1.394 -5.285 -8.331 1.00 95.06 80 GLU A CA 1
ATOM 616 C C . GLU A 1 80 ? 2.008 -4.926 -6.963 1.00 95.06 80 GLU A C 1
ATOM 618 O O . GLU A 1 80 ? 3.170 -4.517 -6.924 1.00 95.06 80 GLU A O 1
ATOM 623 N N . PRO A 1 81 ? 1.277 -5.043 -5.833 1.00 94.50 81 PRO A N 1
ATOM 624 C CA . PRO A 1 81 ? 1.787 -4.682 -4.506 1.00 94.50 81 PRO A CA 1
ATOM 625 C C . PRO A 1 81 ? 3.130 -5.330 -4.146 1.00 94.50 81 PRO A C 1
ATOM 627 O O . PRO A 1 81 ? 3.982 -4.670 -3.551 1.00 94.50 81 PRO A O 1
ATOM 630 N N . PHE A 1 82 ? 3.353 -6.585 -4.547 1.00 94.69 82 PHE A N 1
ATOM 631 C CA . PHE A 1 82 ? 4.602 -7.296 -4.261 1.00 94.69 82 PHE A CA 1
ATOM 632 C C . PHE A 1 82 ? 5.805 -6.795 -5.085 1.00 94.69 82 PHE A C 1
ATOM 634 O O . PHE A 1 82 ? 6.937 -7.174 -4.796 1.00 94.69 82 PHE A O 1
ATOM 641 N N . ALA A 1 83 ? 5.598 -5.919 -6.078 1.00 94.44 83 ALA A N 1
ATOM 642 C CA . ALA A 1 83 ? 6.672 -5.258 -6.830 1.00 94.44 83 ALA A CA 1
ATOM 643 C C . ALA A 1 83 ? 7.258 -4.022 -6.111 1.00 94.44 83 ALA A C 1
ATOM 645 O O . ALA A 1 83 ? 8.194 -3.387 -6.613 1.00 94.44 83 ALA A O 1
ATOM 646 N N . HIS A 1 84 ? 6.704 -3.646 -4.956 1.00 95.56 84 HIS A N 1
ATOM 647 C CA . HIS A 1 84 ? 7.235 -2.572 -4.123 1.00 95.56 84 HIS A CA 1
ATOM 648 C C . HIS A 1 84 ? 8.537 -3.020 -3.417 1.00 95.56 84 HIS A C 1
ATOM 650 O O . HIS A 1 84 ? 8.541 -4.074 -2.776 1.00 95.56 84 HIS A O 1
ATOM 656 N N . PRO A 1 85 ? 9.636 -2.237 -3.455 1.00 94.06 85 PRO A N 1
ATOM 657 C CA . PRO A 1 85 ? 10.975 -2.687 -3.048 1.00 94.06 85 PRO A CA 1
ATOM 658 C C . PRO A 1 85 ? 11.075 -3.018 -1.559 1.00 94.06 85 PRO A C 1
ATOM 660 O O . PRO A 1 85 ? 11.914 -3.812 -1.147 1.00 94.06 85 PRO A O 1
ATOM 663 N N . HIS A 1 86 ? 10.204 -2.420 -0.749 1.00 94.44 86 HIS A N 1
ATOM 664 C CA . HIS A 1 86 ? 10.196 -2.593 0.699 1.00 94.44 86 HIS A CA 1
ATOM 665 C C . HIS A 1 86 ? 8.995 -3.394 1.215 1.00 94.44 86 HIS A C 1
ATOM 667 O O . HIS A 1 86 ? 8.694 -3.325 2.402 1.00 94.44 86 HIS A O 1
ATOM 673 N N . PHE A 1 87 ? 8.284 -4.134 0.354 1.00 93.62 87 PHE A N 1
ATOM 674 C CA . PHE A 1 87 ? 7.084 -4.868 0.777 1.00 93.62 87 PHE A CA 1
ATOM 675 C C . PHE A 1 87 ? 7.369 -5.888 1.894 1.00 93.62 87 PHE A C 1
ATOM 677 O O . PHE A 1 87 ? 6.604 -5.997 2.845 1.00 93.62 87 PHE A O 1
ATOM 684 N N . PHE A 1 88 ? 8.486 -6.613 1.793 1.00 91.62 88 PHE A N 1
ATOM 685 C CA . PHE A 1 88 ? 8.880 -7.663 2.742 1.00 91.62 88 PHE A CA 1
ATOM 686 C C . PHE A 1 88 ? 9.864 -7.180 3.813 1.00 91.62 88 PHE A C 1
ATOM 688 O O . PHE A 1 88 ? 10.592 -7.987 4.384 1.00 91.62 88 PHE A O 1
ATOM 695 N N . ARG A 1 89 ? 9.938 -5.871 4.063 1.00 88.69 89 ARG A N 1
ATOM 696 C CA . ARG A 1 89 ? 10.819 -5.330 5.098 1.00 88.69 89 ARG A CA 1
ATOM 697 C C . ARG A 1 89 ? 10.312 -5.754 6.489 1.00 88.69 89 ARG A C 1
ATOM 699 O O . ARG A 1 89 ? 9.135 -5.560 6.782 1.00 88.69 89 ARG A O 1
ATOM 706 N N . THR A 1 90 ? 11.179 -6.337 7.320 1.00 76.38 90 THR A N 1
ATOM 707 C CA . THR A 1 90 ? 10.819 -6.878 8.652 1.00 76.38 90 THR A CA 1
ATOM 708 C C . THR A 1 90 ? 11.760 -6.459 9.783 1.00 76.38 90 THR A C 1
ATOM 710 O O . THR A 1 90 ? 11.576 -6.926 10.905 1.00 76.38 90 THR A O 1
ATOM 713 N N . ASP A 1 91 ? 12.792 -5.672 9.485 1.00 74.19 91 ASP A N 1
ATOM 714 C CA . ASP A 1 91 ? 13.738 -5.119 10.462 1.00 74.19 91 ASP A CA 1
ATOM 715 C C . ASP A 1 91 ? 13.135 -3.989 11.307 1.00 74.19 91 ASP A C 1
ATOM 717 O O . ASP A 1 91 ? 12.304 -3.216 10.771 1.00 74.19 91 ASP A O 1
#

Nearest PDB structures (foldseek):
  7voc-assembly1_C  TM=8.587E-01  e=3.829E-03  Streptomyces griseochromogenes
  6efn-assembly1_A-2  TM=7.825E-01  e=6.088E-02  Bacillus subtilis subsp. subtilis str. 168
  6wxo-assembly1_A  TM=4.876E-01  e=5.555E+00  synthetic construct

Solvent-accessible surface area (backbone atoms only — not comparable to full-atom values): 5697 Å² total; per-residue (Å²): 134,86,74,74,62,62,50,102,73,44,67,67,44,66,68,91,75,49,76,61,62,77,92,47,32,69,47,78,44,68,47,19,33,25,16,98,60,79,60,96,82,49,91,79,69,34,33,81,62,68,61,65,62,50,70,64,52,42,61,76,50,48,49,55,51,39,49,76,65,38,41,81,43,80,43,84,34,40,42,34,50,84,72,35,94,65,66,84,70,80,130

Mean predicted aligned error: 7.4 Å

Radius of gyration: 16.08 Å; Cα contacts (8 Å, |Δi|>4): 129; chains: 1; bounding box: 48×25×33 Å

InterPro domains:
  IPR007197 Radical SAM [PF04055] (30-88)
  IPR007197 Radical SAM [SFLDS00029] (29-87)
  IPR013785 Aldolase-type TIM barrel [G3DSA:3.20.20.70] (15-90)
  IPR050377 Radical SAM PqqA peptide cyclase/Mycofactocin maturase MftC-like [PTHR11228] (28-88)
  IPR058240 Radical SAM superfamily [SSF102114] (27-88)

Organism: NCBI:txid47853

Sequence (91 aa):
MSKRLVVETHASSCYFRTSVDDGERKALVQITQRCNLHCAHCFVSSTHVGADITLDDMVDTVLPRLRRARVTRLTLTGGEPFAHPHFFRTD

Secondary structure (DSSP, 8-state):
----SEETTEE---SSS----TT-EEEEEE-BSB-S---TT-TT--BS---B--HHIIIIIIHHHHHHTTEEEEEEESSSGGGSTTTT---